Protein AF-A0A958ZYC2-F1 (afdb_monomer_lite)

Structure (mmCIF, N/CA/C/O backbone):
data_AF-A0A958ZYC2-F1
#
_entry.id   AF-A0A958ZYC2-F1
#
loop_
_atom_site.group_PDB
_atom_site.id
_atom_site.type_symbol
_atom_site.label_atom_id
_atom_site.label_alt_id
_atom_site.label_comp_id
_atom_site.label_asym_id
_atom_site.label_entity_id
_atom_site.label_seq_id
_atom_site.pdbx_PDB_ins_code
_atom_site.Cartn_x
_atom_site.Cartn_y
_atom_site.Cartn_z
_atom_site.occupancy
_atom_site.B_iso_or_equiv
_atom_site.auth_seq_id
_atom_site.auth_comp_id
_atom_site.auth_asym_id
_atom_site.auth_atom_id
_atom_site.pdbx_PDB_model_num
ATOM 1 N N . MET A 1 1 ? -21.646 -1.037 -7.983 1.00 52.38 1 MET A N 1
ATOM 2 C CA . MET A 1 1 ? -20.239 -0.589 -7.837 1.00 52.38 1 MET A CA 1
ATOM 3 C C . MET A 1 1 ? -19.393 -1.514 -6.950 1.00 52.38 1 MET A C 1
ATOM 5 O O . MET A 1 1 ? -18.275 -1.823 -7.341 1.00 52.38 1 MET A O 1
ATOM 9 N N . ASN A 1 2 ? -19.933 -2.043 -5.839 1.00 60.50 2 ASN A N 1
ATOM 10 C CA . ASN A 1 2 ? -19.201 -2.865 -4.847 1.00 60.50 2 ASN A CA 1
ATOM 11 C C . ASN A 1 2 ? -18.473 -4.120 -5.375 1.00 60.50 2 ASN A C 1
ATOM 13 O O . ASN A 1 2 ? -17.550 -4.589 -4.721 1.00 60.50 2 ASN A O 1
ATOM 17 N N . LYS A 1 3 ? -18.847 -4.672 -6.539 1.00 72.69 3 LYS A N 1
ATOM 18 C CA . LYS A 1 3 ? -18.190 -5.866 -7.114 1.00 72.69 3 LYS A CA 1
ATOM 19 C C . LYS A 1 3 ? -17.107 -5.556 -8.155 1.00 72.69 3 LYS A C 1
ATOM 21 O O . LYS A 1 3 ? -16.253 -6.399 -8.392 1.00 72.69 3 LYS A O 1
ATOM 26 N N . ILE A 1 4 ? -17.126 -4.367 -8.761 1.00 84.75 4 ILE A N 1
ATOM 27 C CA . ILE A 1 4 ? -16.230 -4.026 -9.882 1.00 84.75 4 ILE A CA 1
ATOM 28 C C . ILE A 1 4 ? -14.847 -3.642 -9.357 1.00 84.75 4 ILE A C 1
ATOM 30 O O . ILE A 1 4 ? -13.840 -4.122 -9.863 1.00 84.75 4 ILE A O 1
ATOM 34 N N . LEU A 1 5 ? -14.803 -2.830 -8.299 1.00 84.50 5 LEU A N 1
ATOM 35 C CA . LEU A 1 5 ? -13.559 -2.366 -7.688 1.00 84.50 5 LEU A CA 1
ATOM 36 C C . LEU A 1 5 ? -12.645 -3.506 -7.193 1.00 84.50 5 LEU A C 1
ATOM 38 O O . LEU A 1 5 ? -11.481 -3.532 -7.591 1.00 84.50 5 LEU A O 1
ATOM 42 N N . PRO A 1 6 ? -13.134 -4.493 -6.411 1.00 85.19 6 PRO A N 1
ATOM 43 C CA . PRO A 1 6 ? -12.290 -5.608 -5.977 1.00 85.19 6 PRO A CA 1
ATOM 44 C C . PRO A 1 6 ? -11.880 -6.532 -7.132 1.00 85.19 6 PRO A C 1
ATOM 46 O O . PRO A 1 6 ? -10.843 -7.187 -7.049 1.00 85.19 6 PRO A O 1
ATOM 49 N N . LEU A 1 7 ? -12.669 -6.602 -8.209 1.00 87.88 7 LEU A N 1
ATOM 50 C CA . LEU A 1 7 ? -12.295 -7.351 -9.407 1.00 87.88 7 LEU A CA 1
ATOM 51 C C . LEU A 1 7 ? -11.151 -6.643 -10.146 1.00 87.88 7 LEU A C 1
ATOM 53 O O . LEU A 1 7 ? -10.147 -7.278 -10.459 1.00 87.88 7 LEU A O 1
ATOM 57 N N . ALA A 1 8 ? -11.274 -5.329 -10.355 1.00 91.62 8 ALA A N 1
ATOM 58 C CA . ALA A 1 8 ? -10.238 -4.500 -10.963 1.00 91.62 8 ALA A CA 1
ATOM 59 C C . ALA A 1 8 ? -8.922 -4.572 -10.175 1.00 91.62 8 ALA A C 1
ATOM 61 O O . ALA A 1 8 ? -7.873 -4.779 -10.775 1.00 91.62 8 ALA A O 1
ATOM 62 N N . GLU A 1 9 ? -8.985 -4.498 -8.839 1.00 90.44 9 GLU A N 1
ATOM 63 C CA . GLU A 1 9 ? -7.825 -4.676 -7.957 1.00 90.44 9 GLU A CA 1
ATOM 64 C C . GLU A 1 9 ? -7.088 -5.987 -8.259 1.00 90.44 9 GLU A C 1
ATOM 66 O O . GLU A 1 9 ? -5.893 -5.981 -8.536 1.00 90.44 9 GLU A O 1
ATOM 71 N N . ARG A 1 10 ? -7.809 -7.116 -8.279 1.00 90.44 10 ARG A N 1
ATOM 72 C CA . ARG A 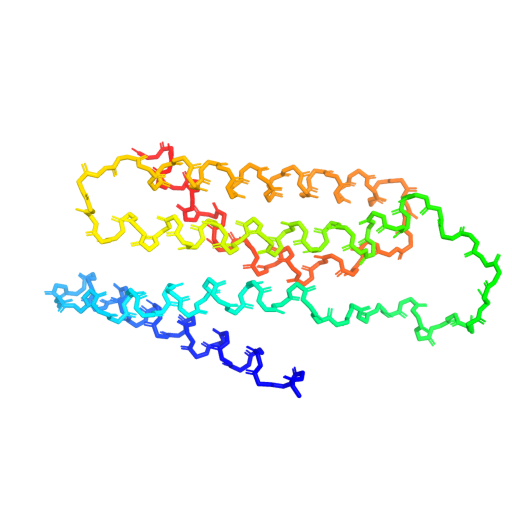1 10 ? -7.221 -8.441 -8.532 1.00 90.44 10 ARG A CA 1
ATOM 73 C C . ARG A 1 10 ? -6.589 -8.539 -9.915 1.00 90.44 10 ARG A C 1
ATOM 75 O O . ARG A 1 10 ? -5.475 -9.041 -10.026 1.00 90.44 10 ARG A O 1
ATOM 82 N N . PHE A 1 11 ? -7.275 -8.055 -10.951 1.00 94.00 11 PHE A N 1
ATOM 83 C CA . PHE A 1 11 ? -6.733 -8.048 -12.310 1.00 94.00 11 PHE A CA 1
ATOM 84 C C . PHE A 1 11 ? -5.452 -7.216 -12.405 1.00 94.00 11 PHE A C 1
ATOM 86 O O . PHE A 1 11 ? -4.483 -7.669 -13.007 1.00 94.00 11 PHE A O 1
ATOM 93 N N . LEU A 1 12 ? -5.419 -6.042 -11.772 1.00 94.06 12 LEU A N 1
ATOM 94 C CA . LEU A 1 12 ? -4.242 -5.176 -11.770 1.00 94.06 12 LEU A CA 1
ATOM 95 C C . LEU A 1 12 ? -3.088 -5.760 -10.947 1.00 94.06 12 LEU A C 1
ATOM 97 O O . LEU A 1 12 ? -1.943 -5.651 -11.366 1.00 94.06 12 LEU A O 1
ATOM 101 N N . VAL A 1 13 ? -3.361 -6.425 -9.819 1.00 92.06 13 VAL A N 1
ATOM 102 C CA . VAL A 1 13 ? -2.329 -7.152 -9.060 1.00 92.06 13 VAL A CA 1
ATOM 103 C C . VAL A 1 13 ? -1.746 -8.293 -9.895 1.00 92.06 13 VAL A C 1
ATOM 105 O O . VAL A 1 13 ? -0.529 -8.443 -9.954 1.00 92.06 13 VAL A O 1
ATOM 108 N N . ILE A 1 14 ? -2.584 -9.076 -10.581 1.00 93.44 14 ILE A N 1
ATOM 109 C CA . ILE A 1 14 ? -2.116 -10.152 -11.468 1.00 93.44 14 ILE A CA 1
ATOM 110 C C . ILE A 1 14 ? -1.273 -9.573 -12.610 1.00 93.44 14 ILE A C 1
ATOM 112 O O . ILE A 1 14 ? -0.183 -10.074 -12.877 1.00 93.44 14 ILE A O 1
ATOM 116 N N . ALA A 1 15 ? -1.733 -8.493 -13.245 1.00 93.19 15 ALA A N 1
ATOM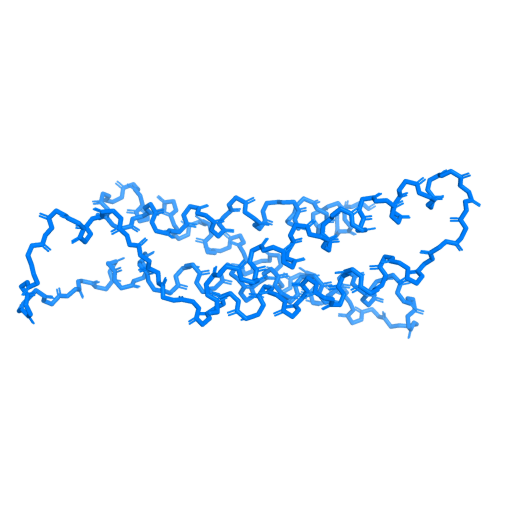 117 C CA . ALA A 1 15 ? -0.984 -7.809 -14.294 1.00 93.19 15 ALA A CA 1
ATOM 118 C C . ALA A 1 15 ? 0.361 -7.263 -13.783 1.00 93.19 15 ALA A C 1
ATOM 120 O O . ALA A 1 15 ? 1.372 -7.396 -14.474 1.00 93.19 15 ALA A O 1
ATOM 121 N N . LEU A 1 16 ? 0.405 -6.740 -12.552 1.00 92.25 16 LEU A N 1
ATOM 122 C CA . LEU A 1 16 ? 1.636 -6.290 -11.904 1.00 92.25 16 LEU A CA 1
ATOM 123 C C . LEU A 1 16 ? 2.617 -7.450 -11.689 1.00 92.25 16 LEU A C 1
ATOM 125 O O . LEU A 1 16 ? 3.795 -7.315 -12.013 1.00 92.25 16 LEU A O 1
ATOM 129 N N . ILE A 1 17 ? 2.133 -8.590 -11.184 1.00 92.00 17 ILE A N 1
ATOM 130 C CA . ILE A 1 17 ? 2.943 -9.798 -10.967 1.00 92.00 17 ILE A CA 1
ATOM 131 C C . ILE A 1 17 ? 3.505 -10.305 -12.298 1.00 92.00 17 ILE A C 1
ATOM 133 O O . ILE A 1 17 ? 4.705 -10.553 -12.398 1.00 92.00 17 ILE A O 1
ATOM 137 N N . ILE A 1 18 ? 2.666 -10.412 -13.333 1.00 92.69 18 ILE A N 1
ATOM 138 C CA . ILE A 1 18 ? 3.093 -10.837 -14.673 1.00 92.69 18 ILE A CA 1
ATOM 139 C C . ILE A 1 18 ? 4.144 -9.871 -15.229 1.00 92.69 18 ILE A C 1
ATOM 141 O O . ILE A 1 18 ? 5.191 -10.311 -15.699 1.00 92.69 18 ILE A O 1
ATOM 145 N N . GLY A 1 19 ? 3.911 -8.559 -15.128 1.00 90.19 19 GLY A N 1
ATOM 146 C CA . GLY A 1 19 ? 4.871 -7.544 -15.564 1.00 90.19 19 GLY A CA 1
ATOM 147 C C . GLY A 1 19 ? 6.214 -7.657 -14.845 1.00 90.19 19 GLY A C 1
ATOM 148 O O . GLY A 1 19 ? 7.264 -7.547 -15.476 1.00 90.19 19 GLY A O 1
ATOM 149 N N . PHE A 1 20 ? 6.199 -7.942 -13.544 1.00 88.19 20 PHE A N 1
ATOM 150 C CA . PHE A 1 20 ? 7.418 -8.127 -12.762 1.00 88.19 20 PHE A CA 1
ATOM 151 C C . PHE A 1 20 ? 8.171 -9.418 -13.128 1.00 88.19 20 PHE A C 1
ATOM 153 O O . PHE A 1 20 ? 9.392 -9.390 -13.269 1.00 88.19 20 PHE A O 1
ATOM 160 N N . LEU A 1 21 ? 7.462 -10.531 -13.354 1.00 90.69 21 LEU A N 1
ATOM 161 C CA . LEU A 1 21 ? 8.063 -11.790 -13.818 1.00 90.69 21 LEU A CA 1
ATOM 162 C C . LEU A 1 21 ? 8.708 -11.647 -15.202 1.00 90.69 21 LEU A C 1
ATOM 164 O O . LEU A 1 21 ? 9.799 -12.171 -15.430 1.00 90.69 21 LEU A O 1
ATOM 168 N N . LEU A 1 22 ? 8.068 -10.906 -16.112 1.00 91.06 22 LEU A N 1
ATOM 169 C CA . LEU A 1 22 ? 8.641 -10.589 -17.421 1.00 91.06 22 LEU A CA 1
ATOM 170 C C . LEU A 1 22 ? 9.928 -9.773 -17.276 1.00 91.06 22 LEU A C 1
ATOM 172 O O . LEU A 1 22 ? 10.935 -10.140 -17.878 1.00 91.06 22 LEU A O 1
ATOM 176 N N . LYS A 1 23 ? 9.923 -8.753 -16.406 1.00 87.62 23 LYS A N 1
ATOM 177 C CA . LYS A 1 23 ? 11.107 -7.936 -16.111 1.00 87.62 23 LYS A CA 1
ATOM 178 C C . LYS A 1 23 ? 12.275 -8.775 -15.582 1.00 87.62 23 LYS A C 1
ATOM 180 O O . LYS A 1 23 ? 13.400 -8.595 -16.033 1.00 87.62 23 LYS A O 1
ATOM 185 N N . ILE A 1 24 ? 12.022 -9.706 -14.656 1.00 88.44 24 ILE A N 1
ATOM 186 C CA . ILE A 1 24 ? 13.063 -10.610 -14.127 1.00 88.44 24 ILE A CA 1
ATOM 187 C C . ILE A 1 24 ? 13.593 -11.550 -15.215 1.00 88.44 24 ILE A C 1
ATOM 189 O O . ILE A 1 24 ? 14.782 -11.850 -15.245 1.00 88.44 24 ILE A O 1
ATOM 193 N N . SER A 1 25 ? 12.727 -11.989 -16.128 1.00 90.75 25 SER A N 1
ATOM 194 C CA . SER A 1 25 ? 13.098 -12.880 -17.235 1.00 90.75 25 SER A CA 1
ATOM 195 C C . SER A 1 25 ? 13.883 -12.173 -18.352 1.00 90.75 25 SER A C 1
ATOM 197 O O . SER A 1 25 ? 14.205 -12.803 -19.354 1.00 90.75 25 SER A O 1
ATOM 199 N N . GLY A 1 26 ? 14.173 -10.874 -18.204 1.00 86.56 26 GLY A N 1
ATOM 200 C CA . GLY A 1 26 ? 14.875 -10.062 -19.199 1.00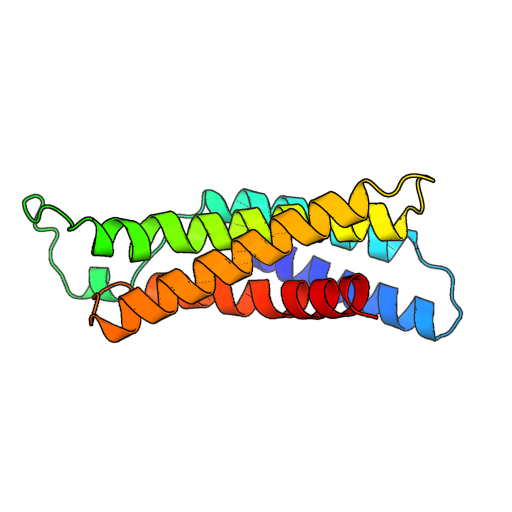 86.56 26 GLY A CA 1
ATOM 201 C C . GLY A 1 26 ? 13.989 -9.542 -20.335 1.00 86.56 26 GLY A C 1
ATOM 202 O O . GLY A 1 26 ? 14.510 -8.984 -21.295 1.00 86.56 26 GLY A O 1
ATOM 203 N N . ASN A 1 27 ? 12.663 -9.700 -20.238 1.00 85.81 27 ASN A N 1
ATOM 204 C CA . ASN A 1 27 ? 11.722 -9.095 -21.176 1.00 85.81 27 ASN A CA 1
ATOM 205 C C . ASN A 1 27 ? 11.324 -7.696 -20.691 1.00 85.81 27 ASN A C 1
ATOM 207 O O . ASN A 1 27 ? 10.698 -7.536 -19.638 1.00 85.81 27 ASN A O 1
ATOM 211 N N . ASP A 1 28 ? 11.616 -6.682 -21.502 1.00 76.94 28 ASP A N 1
ATOM 212 C CA . ASP A 1 28 ? 11.243 -5.301 -21.214 1.00 76.94 28 ASP A CA 1
ATOM 213 C C . ASP A 1 28 ? 9.753 -5.062 -21.491 1.00 76.94 28 ASP A C 1
ATOM 215 O O . ASP A 1 28 ? 9.336 -4.675 -22.581 1.00 76.94 28 ASP A O 1
ATOM 219 N N . ALA A 1 29 ? 8.928 -5.255 -20.459 1.00 81.75 29 ALA A N 1
ATOM 220 C CA . ALA A 1 29 ? 7.519 -4.857 -20.447 1.00 81.75 29 ALA A CA 1
ATOM 221 C C . ALA A 1 29 ? 7.215 -3.784 -19.374 1.00 81.75 29 ALA A C 1
ATOM 223 O O . ALA A 1 29 ? 6.291 -3.961 -18.570 1.00 81.75 29 ALA A O 1
ATOM 224 N N . PRO A 1 30 ? 7.946 -2.646 -19.333 1.00 84.62 30 PRO A N 1
ATOM 225 C CA . PRO A 1 30 ? 7.747 -1.611 -18.311 1.00 84.62 30 PRO A CA 1
ATOM 226 C C . PRO A 1 30 ? 6.335 -1.012 -18.355 1.00 84.62 30 PRO A C 1
ATOM 228 O O . PRO A 1 30 ? 5.769 -0.655 -17.323 1.00 84.62 30 PRO A O 1
ATOM 231 N N . PHE A 1 31 ? 5.720 -0.976 -19.539 1.00 89.38 31 PHE A N 1
ATOM 232 C CA . PHE A 1 31 ? 4.350 -0.506 -19.739 1.00 89.38 31 PHE A CA 1
ATOM 233 C C . PHE A 1 31 ? 3.320 -1.270 -18.895 1.00 89.38 31 PHE A C 1
ATOM 235 O O . PHE A 1 31 ? 2.433 -0.651 -18.307 1.00 89.38 31 PHE A O 1
ATOM 242 N N . LEU A 1 32 ? 3.457 -2.598 -18.784 1.00 92.06 32 LEU A N 1
ATOM 243 C CA . LEU A 1 32 ? 2.511 -3.426 -18.035 1.00 92.06 32 LEU A CA 1
ATOM 244 C C . LEU A 1 32 ? 2.580 -3.123 -16.534 1.00 92.06 32 LEU A C 1
ATOM 246 O O . LEU A 1 32 ? 1.547 -3.006 -15.874 1.00 92.06 32 LEU A O 1
ATOM 250 N N . ILE A 1 33 ? 3.792 -2.924 -16.010 1.00 92.44 33 ILE A N 1
ATOM 251 C CA . ILE A 1 33 ? 4.009 -2.529 -14.615 1.00 92.44 33 ILE A CA 1
ATOM 252 C C . ILE A 1 33 ? 3.422 -1.136 -14.366 1.00 92.44 33 ILE A C 1
ATOM 254 O O . ILE A 1 33 ? 2.685 -0.944 -13.401 1.00 92.44 33 ILE A O 1
ATOM 258 N N . ASN A 1 34 ? 3.687 -0.181 -15.259 1.00 93.44 34 ASN A N 1
ATOM 259 C CA . ASN A 1 34 ? 3.249 1.204 -15.100 1.00 93.44 34 ASN A CA 1
ATOM 260 C C . ASN A 1 34 ? 1.722 1.341 -15.125 1.00 93.44 34 ASN A C 1
ATOM 262 O O . ASN A 1 34 ? 1.154 1.994 -14.252 1.00 93.44 34 ASN A O 1
ATOM 266 N N . ILE A 1 35 ? 1.038 0.677 -16.063 1.00 94.44 35 ILE A N 1
ATOM 267 C CA . ILE A 1 35 ? -0.432 0.658 -16.088 1.00 94.44 35 ILE A CA 1
ATOM 268 C C . ILE A 1 35 ? -0.995 0.003 -14.834 1.00 94.44 35 ILE A C 1
ATOM 270 O O . ILE A 1 35 ? -1.957 0.511 -14.258 1.00 94.44 35 ILE A O 1
ATOM 274 N N . SER A 1 36 ? -0.394 -1.102 -14.394 1.00 94.25 36 SER A N 1
ATOM 275 C CA . SER A 1 36 ? -0.867 -1.817 -13.211 1.00 94.25 36 SER A CA 1
ATOM 276 C C . SER A 1 36 ? -0.738 -0.957 -11.954 1.00 94.25 36 SER A C 1
ATOM 278 O O . SER A 1 36 ? -1.693 -0.848 -11.189 1.00 94.25 36 SER A O 1
ATOM 280 N N . LEU A 1 37 ? 0.398 -0.278 -11.768 1.00 94.44 37 LEU A N 1
ATOM 281 C CA . LEU A 1 37 ? 0.617 0.643 -10.650 1.00 94.44 37 LEU A CA 1
ATOM 282 C C . LEU A 1 37 ? -0.313 1.862 -10.718 1.00 94.44 37 LEU A C 1
ATOM 284 O O . LEU A 1 37 ? -0.927 2.213 -9.714 1.00 94.44 37 LEU A O 1
ATOM 288 N N . ALA A 1 38 ? -0.476 2.478 -11.892 1.00 95.50 38 ALA A N 1
ATOM 289 C CA . ALA A 1 38 ? -1.400 3.598 -12.069 1.00 95.50 38 ALA A CA 1
ATOM 290 C C . ALA A 1 38 ? -2.846 3.194 -11.733 1.00 95.50 38 ALA A C 1
ATOM 292 O O . ALA A 1 38 ? -3.527 3.874 -10.962 1.00 95.50 38 ALA A O 1
ATOM 293 N N . GLY A 1 39 ? -3.290 2.047 -12.251 1.00 94.62 39 GLY A N 1
ATOM 294 C CA . GLY A 1 39 ? -4.607 1.492 -11.963 1.00 94.62 39 GLY A CA 1
ATOM 295 C C . GLY A 1 39 ? -4.791 1.165 -10.482 1.00 94.62 39 GLY A C 1
ATOM 296 O O . GLY A 1 39 ? -5.830 1.495 -9.916 1.00 94.62 39 GLY A O 1
ATOM 297 N N . LEU A 1 40 ? -3.789 0.565 -9.829 1.00 93.69 40 LEU A N 1
ATOM 298 C CA . LEU A 1 40 ? -3.851 0.249 -8.398 1.00 93.69 40 LEU A CA 1
ATOM 299 C C . LEU A 1 40 ? -3.927 1.509 -7.539 1.00 93.69 40 LEU A C 1
ATOM 301 O O . LEU A 1 40 ? -4.715 1.539 -6.599 1.00 93.69 40 LEU A O 1
ATOM 305 N N . GLY A 1 41 ? -3.193 2.568 -7.893 1.00 93.56 41 GLY A N 1
ATOM 306 C CA . GLY A 1 41 ? -3.302 3.864 -7.222 1.00 93.56 41 GLY A CA 1
ATOM 307 C C . GLY A 1 41 ? -4.730 4.416 -7.278 1.00 93.56 41 GLY A C 1
ATOM 308 O O . GLY A 1 41 ? -5.281 4.818 -6.252 1.00 93.56 41 GLY A O 1
ATOM 309 N N . ILE A 1 42 ? -5.368 4.352 -8.452 1.00 94.75 42 ILE A N 1
ATOM 310 C CA . ILE A 1 42 ? -6.769 4.762 -8.636 1.00 94.75 42 ILE A CA 1
ATOM 311 C C . ILE A 1 42 ? -7.714 3.864 -7.831 1.00 94.75 42 ILE A C 1
ATOM 313 O O . ILE A 1 42 ? -8.596 4.365 -7.138 1.00 94.75 42 ILE A O 1
ATOM 317 N N . VAL A 1 43 ? -7.540 2.543 -7.883 1.00 93.38 43 VAL A N 1
ATOM 318 C CA . VAL A 1 43 ? -8.389 1.588 -7.156 1.00 93.38 43 VAL A CA 1
ATOM 319 C C . VAL A 1 43 ? -8.287 1.789 -5.643 1.00 93.38 43 VAL A C 1
ATOM 321 O O . VAL A 1 43 ? -9.313 1.843 -4.966 1.00 93.38 43 VAL A O 1
ATOM 324 N N . PHE A 1 44 ? -7.079 1.957 -5.103 1.00 92.69 44 PHE A N 1
ATOM 325 C CA . PHE A 1 44 ? -6.862 2.252 -3.685 1.00 92.69 44 PHE A CA 1
ATOM 326 C C . PHE A 1 44 ? -7.484 3.584 -3.276 1.00 92.69 44 PHE A C 1
ATOM 328 O O . PHE A 1 44 ? -8.120 3.654 -2.226 1.00 92.69 44 PHE A O 1
ATOM 335 N N . PHE A 1 45 ? -7.395 4.607 -4.125 1.00 93.19 45 PHE A N 1
ATOM 336 C CA . PHE A 1 45 ? -8.076 5.874 -3.886 1.00 93.19 45 PHE A CA 1
ATOM 337 C C . PHE A 1 45 ? -9.606 5.719 -3.892 1.00 93.19 45 PHE A C 1
ATOM 339 O O . PHE A 1 45 ? -10.296 6.199 -2.996 1.00 93.19 45 PHE A O 1
ATOM 346 N N . LEU A 1 46 ? -10.167 4.984 -4.852 1.00 92.25 46 LEU A N 1
ATOM 347 C CA . LEU A 1 46 ? -11.612 4.756 -4.926 1.00 92.25 46 LEU A CA 1
ATOM 348 C C . LEU A 1 46 ? -12.137 3.899 -3.762 1.00 92.25 46 LEU A C 1
ATOM 350 O O . LEU A 1 46 ? -13.268 4.106 -3.319 1.00 92.25 46 LEU A O 1
ATOM 354 N N . ASN A 1 47 ? -11.321 2.990 -3.215 1.00 88.62 47 ASN A N 1
ATOM 355 C CA . ASN A 1 47 ? -11.677 2.189 -2.040 1.00 88.62 47 ASN A CA 1
ATOM 356 C C . ASN A 1 47 ? -11.963 3.060 -0.795 1.00 88.62 47 ASN A C 1
ATOM 358 O O . ASN A 1 47 ? -12.702 2.622 0.085 1.00 88.62 47 ASN A O 1
ATOM 362 N N . ILE A 1 48 ? -11.471 4.306 -0.736 1.00 87.69 48 ILE A N 1
ATOM 363 C CA . ILE A 1 48 ? -11.761 5.262 0.352 1.00 87.69 48 ILE A CA 1
ATOM 364 C C . ILE A 1 48 ? -13.264 5.577 0.440 1.00 87.69 48 ILE A C 1
ATOM 366 O O . ILE A 1 48 ? -13.783 5.851 1.529 1.00 87.69 48 ILE A O 1
ATOM 370 N N . TYR A 1 49 ? -13.967 5.552 -0.694 1.00 86.44 49 TYR A N 1
ATOM 371 C CA . TYR A 1 49 ? -15.385 5.905 -0.794 1.00 86.44 49 TYR A CA 1
ATOM 372 C C . TYR A 1 49 ? -16.326 4.716 -0.588 1.00 86.44 49 TYR A C 1
ATOM 374 O O . TYR A 1 49 ? -17.540 4.910 -0.540 1.00 86.44 49 TYR A O 1
ATOM 382 N N . LEU A 1 50 ? -15.803 3.492 -0.458 1.00 81.06 50 LEU A N 1
ATOM 383 C CA . LEU A 1 50 ? -16.648 2.334 -0.195 1.00 81.06 50 LEU A CA 1
ATOM 384 C C . LEU A 1 50 ? -17.203 2.379 1.239 1.00 81.06 50 LEU A C 1
ATOM 386 O O . LEU A 1 50 ? -16.450 2.639 2.183 1.00 81.06 50 LEU A O 1
ATOM 390 N N . PRO A 1 51 ? -18.505 2.099 1.422 1.00 73.94 51 PRO A N 1
ATOM 391 C CA . PRO A 1 51 ? -19.100 1.978 2.746 1.00 73.94 51 PRO A CA 1
ATOM 392 C C . PRO A 1 51 ? -18.458 0.818 3.512 1.00 73.94 51 PRO A C 1
ATOM 394 O O . PRO A 1 51 ? -18.399 -0.319 3.033 1.00 73.94 51 PRO A O 1
ATOM 397 N N . ILE A 1 52 ? -17.980 1.114 4.716 1.00 71.25 52 ILE A N 1
ATOM 398 C CA . ILE A 1 52 ? -17.306 0.152 5.584 1.00 71.25 52 ILE A CA 1
ATOM 399 C C . ILE A 1 52 ? -18.389 -0.631 6.317 1.00 71.25 52 ILE A C 1
ATOM 401 O O . ILE A 1 52 ? -19.006 -0.108 7.236 1.00 71.25 52 ILE A O 1
ATOM 405 N N . HIS A 1 53 ? -18.627 -1.866 5.883 1.00 64.75 53 HIS A N 1
ATOM 406 C CA . HIS A 1 53 ? -19.559 -2.769 6.552 1.00 64.75 53 HIS A CA 1
ATOM 407 C C . HIS A 1 53 ? -18.797 -3.475 7.672 1.00 64.75 53 HIS A C 1
ATOM 409 O O . HIS A 1 53 ? -17.811 -4.169 7.405 1.00 64.75 53 HIS A O 1
ATOM 415 N N . SER A 1 54 ? -19.215 -3.281 8.920 1.00 60.31 54 SER A N 1
ATOM 416 C CA . SER A 1 54 ? -18.649 -4.023 10.047 1.00 60.31 54 SER A CA 1
ATOM 417 C C . SER A 1 54 ? -19.602 -5.139 10.453 1.00 60.31 54 SER A C 1
ATOM 419 O O . SER A 1 54 ? -20.796 -4.904 10.583 1.00 60.31 54 SER A O 1
ATOM 421 N N . LYS A 1 55 ? -19.080 -6.338 10.742 1.00 56.12 55 LYS A N 1
ATOM 422 C CA . LYS A 1 55 ? -19.875 -7.427 11.345 1.00 56.12 55 LYS A CA 1
ATOM 423 C C . LYS A 1 55 ? -20.521 -7.025 12.676 1.00 56.12 55 LYS A C 1
ATOM 425 O O . LYS A 1 55 ? -21.502 -7.628 13.091 1.00 56.12 55 LYS A O 1
ATOM 430 N N . ALA A 1 56 ? -19.985 -6.000 13.341 1.00 55.22 56 ALA A N 1
ATOM 431 C CA . ALA A 1 56 ? -20.584 -5.434 14.542 1.00 55.22 56 ALA A CA 1
ATOM 432 C C . ALA A 1 56 ? -21.950 -4.766 14.270 1.00 55.22 56 ALA A C 1
ATOM 434 O O . ALA A 1 56 ? -22.781 -4.737 15.168 1.00 55.22 56 ALA A O 1
ATOM 435 N N . GLU A 1 57 ? -22.218 -4.301 13.043 1.00 56.41 57 GLU A N 1
ATOM 436 C CA . GLU A 1 57 ? -23.518 -3.729 12.651 1.00 56.41 57 GLU A CA 1
ATOM 437 C C . GLU A 1 57 ? -24.591 -4.800 12.395 1.00 56.41 57 GLU A C 1
ATOM 439 O O . GLU A 1 57 ? -25.772 -4.505 12.511 1.00 56.41 57 GLU A O 1
ATOM 444 N N . GLU A 1 58 ? -24.215 -6.047 12.083 1.00 53.16 58 GLU A N 1
ATOM 445 C CA . GLU A 1 58 ? -25.187 -7.144 11.906 1.00 53.16 58 GLU A CA 1
ATOM 446 C C . GLU A 1 58 ? -25.818 -7.594 13.234 1.00 53.16 58 GLU A C 1
ATOM 448 O O . GLU A 1 58 ? -26.892 -8.190 13.228 1.00 53.16 58 GLU A O 1
ATOM 453 N N . ASN A 1 59 ? -25.177 -7.289 14.369 1.00 53.19 59 ASN A N 1
ATOM 454 C CA . ASN A 1 59 ? -25.630 -7.696 15.702 1.00 53.19 59 ASN A CA 1
ATOM 455 C C . ASN A 1 59 ? -26.167 -6.541 16.565 1.00 53.19 59 ASN A C 1
ATOM 457 O O . ASN A 1 59 ? -26.702 -6.798 17.642 1.00 53.19 59 ASN A O 1
ATOM 461 N N . GLU A 1 60 ? -26.040 -5.284 16.130 1.00 53.59 60 GLU A N 1
ATOM 462 C CA . GLU A 1 60 ? -26.555 -4.122 16.859 1.00 53.59 60 GLU A CA 1
ATOM 463 C C . GLU A 1 60 ? -27.713 -3.497 16.057 1.00 53.59 60 GLU A C 1
ATOM 465 O O . GLU A 1 60 ? -27.525 -3.007 14.945 1.00 53.59 60 GLU A O 1
ATOM 470 N N . GLN A 1 61 ? -28.934 -3.525 16.617 1.00 51.28 61 GLN A N 1
ATOM 471 C CA . GLN A 1 61 ? -30.043 -2.694 16.129 1.00 51.28 61 GLN A CA 1
ATOM 472 C C . GLN A 1 61 ? -29.570 -1.232 16.048 1.00 51.28 61 GLN A C 1
ATOM 474 O O . GLN A 1 61 ? -28.759 -0.827 16.886 1.00 51.28 61 GLN A O 1
ATOM 479 N N . PRO A 1 62 ? -30.044 -0.440 15.067 1.00 49.88 62 PRO A N 1
ATOM 480 C CA . PRO A 1 62 ? -29.609 0.937 14.880 1.00 49.88 62 PRO A CA 1
ATOM 481 C C . PRO A 1 62 ? -30.119 1.805 16.039 1.00 49.88 62 PRO A C 1
ATOM 483 O O . PRO A 1 62 ? -31.140 2.475 15.936 1.00 49.88 62 PRO A O 1
ATOM 486 N N . ASP A 1 63 ? -29.412 1.780 17.166 1.00 49.41 63 ASP A N 1
ATOM 487 C CA . ASP A 1 63 ? -29.570 2.752 18.238 1.00 49.41 63 ASP A CA 1
ATOM 488 C C . ASP A 1 63 ? -28.955 4.065 17.742 1.00 49.41 63 ASP A C 1
ATOM 490 O O . ASP A 1 63 ? -27.763 4.326 17.915 1.00 49.41 63 ASP A O 1
ATOM 494 N N . GLU A 1 64 ? -29.788 4.911 17.133 1.00 52.97 64 GLU A N 1
ATOM 495 C CA . GLU A 1 64 ? -29.446 6.262 16.657 1.00 52.97 64 GLU A CA 1
ATOM 496 C C . GLU A 1 64 ? -28.876 7.186 17.761 1.00 52.97 64 GLU A C 1
ATOM 498 O O . GLU A 1 64 ? -28.386 8.273 17.465 1.00 52.97 64 GLU A O 1
ATOM 503 N N . ASN A 1 65 ? -28.874 6.750 19.029 1.00 47.84 65 ASN A N 1
ATOM 504 C CA . ASN A 1 65 ? -28.486 7.540 20.201 1.00 47.84 65 ASN A CA 1
ATOM 505 C C . ASN A 1 65 ? -27.156 7.153 20.870 1.00 47.84 65 ASN A C 1
ATOM 507 O O . ASN A 1 65 ? -26.774 7.789 21.857 1.00 47.84 65 ASN A O 1
ATOM 511 N N . LYS A 1 66 ? -26.406 6.157 20.376 1.00 55.22 66 LYS A N 1
ATOM 512 C CA . LYS A 1 66 ? -25.035 5.949 20.873 1.00 55.22 66 LYS A CA 1
ATOM 513 C C . LYS A 1 66 ? -24.103 6.933 20.179 1.00 55.22 66 LYS A C 1
ATOM 515 O O . LYS A 1 66 ? -23.715 6.741 19.031 1.00 55.22 66 LYS A O 1
ATOM 520 N N . LEU A 1 67 ? -23.747 7.999 20.899 1.00 52.62 67 LEU A N 1
ATOM 521 C CA . LEU A 1 67 ? -22.580 8.829 20.602 1.00 52.62 67 LEU A CA 1
ATOM 522 C C . LEU A 1 67 ? -21.382 7.896 20.401 1.00 52.62 67 LEU A C 1
ATOM 524 O O . LEU A 1 67 ? -20.788 7.441 21.377 1.00 52.62 67 LEU A O 1
ATOM 528 N N . ASN A 1 68 ? -21.068 7.582 19.141 1.00 63.91 68 ASN A N 1
ATOM 529 C CA . ASN A 1 68 ? -19.894 6.793 18.801 1.00 63.91 68 ASN A CA 1
ATOM 530 C C . ASN A 1 68 ? -18.693 7.509 19.418 1.00 63.91 68 ASN A C 1
ATOM 532 O O . ASN A 1 68 ? -18.397 8.654 19.060 1.00 63.91 68 ASN A O 1
ATOM 536 N N . GLY A 1 69 ? -18.035 6.867 20.382 1.00 79.06 69 GLY A N 1
ATOM 537 C CA . GLY A 1 69 ? -16.877 7.460 21.042 1.00 79.06 69 GLY A CA 1
ATOM 538 C C . GLY A 1 69 ? -15.804 7.798 20.005 1.00 79.06 69 GLY A C 1
ATOM 539 O O . GLY A 1 69 ? -15.726 7.154 18.956 1.00 79.06 69 GLY A O 1
ATOM 540 N N . LEU A 1 70 ? -14.937 8.778 20.285 1.00 84.31 70 LEU A N 1
ATOM 541 C CA . LEU A 1 70 ? -13.847 9.157 19.370 1.00 84.31 70 LEU A CA 1
ATOM 542 C C . LEU A 1 70 ? -13.057 7.923 18.881 1.00 84.31 70 LEU A C 1
ATOM 544 O O . LEU A 1 70 ? -12.760 7.805 17.696 1.00 84.31 70 LEU A O 1
ATOM 548 N N . ASN A 1 71 ? -12.812 6.955 19.767 1.00 85.81 71 ASN A N 1
ATOM 549 C CA . ASN A 1 71 ? -12.134 5.692 19.457 1.00 85.81 71 ASN A CA 1
ATOM 550 C C . ASN A 1 71 ? -12.894 4.822 18.435 1.00 85.81 71 ASN A C 1
ATOM 552 O O . ASN A 1 71 ? -12.288 4.194 17.561 1.00 85.81 71 ASN A O 1
ATOM 556 N N . GLU A 1 72 ? -14.224 4.792 18.511 1.00 83.38 72 GLU A N 1
ATOM 557 C CA . GLU A 1 72 ? -15.081 4.050 17.580 1.00 83.38 72 GLU A CA 1
ATOM 558 C C . GLU A 1 72 ? -15.110 4.731 16.211 1.00 83.38 72 GLU A C 1
ATOM 560 O O . GLU A 1 72 ? -14.951 4.064 15.191 1.00 83.38 72 GLU A O 1
ATOM 565 N N . LEU A 1 73 ? -15.193 6.065 16.179 1.00 85.62 73 LEU A N 1
ATOM 566 C CA . LEU A 1 73 ? -15.075 6.840 14.942 1.00 85.62 73 LEU A CA 1
ATOM 567 C C . LEU A 1 73 ? -13.704 6.649 14.281 1.00 85.62 73 LEU A C 1
ATOM 569 O O . LEU A 1 73 ? -13.623 6.450 13.063 1.00 85.62 73 LEU A O 1
ATOM 573 N N . LEU A 1 74 ? -12.630 6.661 15.078 1.00 86.56 74 LEU A N 1
ATOM 574 C CA . LEU A 1 74 ? -11.279 6.425 14.581 1.00 86.56 74 LEU A CA 1
ATOM 575 C C . LEU A 1 74 ? -11.141 5.032 13.967 1.00 86.56 74 LEU A C 1
ATOM 577 O O . LEU A 1 74 ? -10.721 4.919 12.817 1.00 86.56 74 LEU A O 1
ATOM 581 N N . SER A 1 75 ? -11.507 3.985 14.707 1.00 85.94 75 SER A N 1
ATOM 582 C CA . SER A 1 75 ? -11.345 2.595 14.254 1.00 85.94 75 SER A CA 1
ATOM 583 C C . SER A 1 75 ? -12.247 2.231 13.073 1.00 85.94 75 SER A C 1
ATOM 585 O O . SER A 1 75 ? -11.815 1.491 12.188 1.00 85.94 75 SER A O 1
ATOM 587 N N . LYS A 1 76 ? -13.481 2.751 13.037 1.00 84.75 76 LYS A N 1
ATOM 588 C CA . LYS A 1 76 ? -14.469 2.407 12.010 1.00 84.75 76 LYS A CA 1
ATOM 589 C C . LYS A 1 76 ? -14.285 3.193 10.719 1.00 84.75 76 LYS A C 1
ATOM 591 O O . LYS A 1 76 ? -14.409 2.608 9.650 1.00 84.75 76 LYS A O 1
ATOM 596 N N . TYR A 1 77 ? -13.999 4.494 10.797 1.00 86.88 77 TYR A N 1
ATOM 597 C CA . TYR A 1 77 ? -14.018 5.366 9.617 1.00 86.88 77 TYR A CA 1
ATOM 598 C C . TYR A 1 77 ? -12.654 5.938 9.256 1.00 86.88 77 TYR A C 1
ATOM 600 O O . TYR A 1 77 ? -12.296 5.941 8.079 1.00 86.88 77 TYR A O 1
ATOM 608 N N . ILE A 1 78 ? -11.897 6.439 10.234 1.00 90.38 78 ILE A N 1
ATOM 609 C CA . ILE A 1 78 ? -10.686 7.221 9.951 1.00 90.38 78 ILE A CA 1
ATOM 610 C C . ILE A 1 78 ? -9.527 6.297 9.578 1.00 90.38 78 ILE A C 1
ATOM 612 O O . ILE A 1 78 ? -8.958 6.436 8.498 1.00 90.38 78 ILE A O 1
ATOM 616 N N . VAL A 1 79 ? -9.206 5.320 10.428 1.00 92.69 79 VAL A N 1
ATOM 617 C CA . VAL A 1 79 ? -8.055 4.424 10.241 1.00 92.69 79 VAL A CA 1
ATOM 618 C C . VAL A 1 79 ? -8.100 3.678 8.897 1.00 92.69 79 VAL A C 1
ATOM 620 O O . VAL A 1 79 ? -7.118 3.774 8.158 1.00 92.69 79 VAL A O 1
ATOM 623 N N . PRO A 1 80 ? -9.207 3.018 8.491 1.00 91.50 80 PRO A N 1
ATOM 624 C CA . PRO A 1 80 ? -9.262 2.331 7.200 1.00 91.50 80 PRO A CA 1
ATOM 625 C C . PRO A 1 80 ? -9.024 3.283 6.024 1.00 91.50 80 PRO A C 1
ATOM 627 O O . PRO A 1 80 ? -8.284 2.955 5.099 1.00 91.50 80 PRO A O 1
ATOM 630 N N . LYS A 1 81 ? -9.618 4.485 6.062 1.00 92.19 81 LYS A N 1
ATOM 631 C CA . LYS A 1 81 ? -9.460 5.492 5.003 1.00 92.19 81 LYS A CA 1
ATOM 632 C C . LYS A 1 81 ? -8.022 5.992 4.915 1.00 92.19 81 LYS A C 1
ATOM 634 O O . LYS A 1 81 ? -7.498 6.115 3.813 1.00 92.19 81 LYS A O 1
ATOM 639 N N . VAL A 1 82 ? -7.372 6.236 6.052 1.00 94.69 82 VAL A N 1
ATOM 640 C CA . VAL A 1 82 ? -5.966 6.661 6.099 1.00 94.69 82 VAL A CA 1
ATOM 641 C C . VAL A 1 82 ? -5.047 5.581 5.522 1.00 94.69 82 VAL A C 1
ATOM 643 O O . VAL A 1 82 ? -4.154 5.907 4.743 1.00 94.69 82 VAL A O 1
ATOM 646 N N . ILE A 1 83 ? -5.301 4.299 5.811 1.00 95.00 83 ILE A N 1
ATOM 647 C CA . ILE A 1 83 ? -4.548 3.180 5.218 1.00 95.00 83 ILE A CA 1
ATOM 648 C C . ILE A 1 83 ? -4.717 3.150 3.690 1.00 95.00 83 ILE A C 1
ATOM 650 O O . ILE A 1 83 ? -3.733 2.989 2.964 1.00 95.00 83 ILE A O 1
ATOM 654 N N . TRP A 1 84 ? -5.938 3.349 3.186 1.00 94.81 84 TRP A N 1
ATOM 655 C CA . TRP A 1 84 ? -6.203 3.412 1.745 1.00 94.81 84 TRP A CA 1
ATOM 656 C C . TRP A 1 84 ? -5.514 4.595 1.061 1.00 94.81 84 TRP A C 1
ATOM 658 O O . TRP A 1 84 ? -4.892 4.413 0.015 1.00 94.81 84 TRP A O 1
ATOM 668 N N . ILE A 1 85 ? -5.562 5.783 1.672 1.00 94.38 85 ILE A N 1
ATOM 669 C CA . ILE A 1 85 ? -4.867 6.983 1.183 1.00 94.38 85 ILE A CA 1
ATOM 670 C C . ILE A 1 85 ? -3.361 6.736 1.138 1.00 94.38 85 ILE A C 1
ATOM 672 O O . ILE A 1 85 ? -2.735 6.949 0.101 1.00 94.38 85 ILE A O 1
ATOM 676 N N . GLY A 1 86 ? -2.782 6.248 2.237 1.00 95.62 86 GLY A N 1
ATOM 677 C CA . GLY A 1 86 ? -1.355 5.954 2.310 1.00 95.62 86 GLY A CA 1
ATOM 678 C C . GLY A 1 86 ? -0.926 4.928 1.260 1.00 95.62 86 GLY A C 1
ATOM 679 O O . GLY A 1 86 ? 0.099 5.114 0.608 1.00 95.62 86 GLY A O 1
ATOM 680 N N . SER A 1 87 ? -1.754 3.906 1.020 1.00 95.44 87 SER A N 1
ATOM 681 C CA . SER A 1 87 ? -1.519 2.902 -0.025 1.00 95.44 87 SER A CA 1
ATOM 682 C C . SER A 1 87 ? -1.556 3.517 -1.419 1.00 95.44 87 SER A C 1
ATOM 684 O O . SER A 1 87 ? -0.635 3.289 -2.194 1.00 95.44 87 SER A O 1
ATOM 686 N N . ALA A 1 88 ? -2.555 4.347 -1.731 1.00 96.19 88 ALA A N 1
ATOM 687 C CA . ALA A 1 88 ? -2.642 5.030 -3.020 1.00 96.19 88 ALA A CA 1
ATOM 688 C C . ALA A 1 88 ? -1.425 5.938 -3.270 1.00 96.19 88 ALA A C 1
ATOM 690 O O . ALA A 1 88 ? -0.805 5.863 -4.330 1.00 96.19 88 ALA A O 1
ATOM 691 N N . VAL A 1 89 ? -1.039 6.745 -2.275 1.00 96.38 89 VAL A N 1
ATOM 692 C CA . VAL A 1 89 ? 0.128 7.641 -2.354 1.00 96.38 89 VAL A CA 1
ATOM 693 C C . VAL A 1 89 ? 1.420 6.846 -2.546 1.00 96.38 89 VAL A C 1
ATOM 695 O O . VAL A 1 89 ? 2.222 7.181 -3.419 1.00 96.38 89 VAL A O 1
ATOM 698 N N . ALA A 1 90 ? 1.609 5.764 -1.787 1.00 96.00 90 ALA A N 1
ATOM 699 C CA . ALA A 1 90 ? 2.769 4.892 -1.929 1.00 96.00 90 ALA A CA 1
ATOM 700 C C . ALA A 1 90 ? 2.815 4.229 -3.314 1.00 96.00 90 ALA A C 1
ATOM 702 O O . ALA A 1 90 ? 3.863 4.228 -3.953 1.00 96.00 90 ALA A O 1
ATOM 703 N N . THR A 1 91 ? 1.688 3.727 -3.824 1.00 95.56 91 THR A N 1
ATOM 704 C CA . THR A 1 91 ? 1.605 3.125 -5.162 1.00 95.56 91 THR A CA 1
ATOM 705 C C . THR A 1 91 ? 1.924 4.131 -6.271 1.00 95.56 91 THR A C 1
ATOM 707 O O . THR A 1 91 ? 2.633 3.788 -7.216 1.00 95.56 91 THR A O 1
ATOM 710 N N . VAL A 1 92 ? 1.481 5.385 -6.147 1.00 94.81 92 VAL A N 1
ATOM 711 C CA . VAL A 1 92 ? 1.886 6.461 -7.069 1.00 94.81 92 VAL A CA 1
ATOM 712 C C . VAL A 1 92 ? 3.386 6.748 -6.949 1.00 94.81 92 VAL A C 1
ATOM 714 O O . VAL A 1 92 ? 4.059 6.916 -7.962 1.00 94.81 92 VAL A O 1
ATOM 717 N N . GLY A 1 93 ? 3.945 6.729 -5.737 1.00 93.62 93 GLY A N 1
ATOM 718 C CA . GLY A 1 93 ? 5.394 6.786 -5.529 1.00 93.62 93 GLY A CA 1
ATOM 719 C C . GLY A 1 93 ? 6.138 5.663 -6.265 1.00 93.62 93 GLY A C 1
ATOM 720 O O . GLY A 1 93 ? 7.119 5.930 -6.953 1.00 93.62 93 GLY A O 1
ATOM 721 N N . LEU A 1 94 ? 5.637 4.423 -6.201 1.00 93.56 94 LEU A N 1
ATOM 722 C CA . LEU A 1 94 ? 6.211 3.272 -6.913 1.00 93.56 94 LEU A CA 1
ATOM 723 C C . LEU A 1 94 ? 6.139 3.432 -8.435 1.00 93.56 94 LEU A C 1
ATOM 725 O O . LEU A 1 94 ? 7.083 3.075 -9.139 1.00 93.56 94 LEU A O 1
ATOM 729 N N . LEU A 1 95 ? 5.038 3.986 -8.945 1.00 94.31 95 LEU A N 1
ATOM 730 C CA . LEU A 1 95 ? 4.894 4.304 -10.363 1.00 94.31 95 LEU A CA 1
ATOM 731 C C . LEU A 1 95 ? 5.968 5.303 -10.809 1.00 94.31 95 LEU A C 1
ATOM 733 O O . LEU A 1 95 ? 6.649 5.074 -11.806 1.00 94.31 95 LEU A O 1
ATOM 737 N N . LEU A 1 96 ? 6.147 6.393 -10.061 1.00 92.62 96 LEU A N 1
ATOM 738 C CA . LEU A 1 96 ? 7.124 7.429 -10.400 1.00 92.62 96 LEU A CA 1
ATOM 739 C C . LEU A 1 96 ? 8.570 6.940 -10.260 1.00 92.62 96 LEU A C 1
ATOM 741 O O . LEU A 1 96 ? 9.418 7.343 -11.052 1.00 92.62 96 LEU A O 1
ATOM 745 N N . TYR A 1 97 ? 8.837 6.047 -9.303 1.00 90.88 97 TYR A N 1
ATOM 746 C CA . TYR A 1 97 ? 10.116 5.345 -9.202 1.00 90.88 97 TYR A CA 1
ATOM 747 C C . TYR A 1 97 ? 10.418 4.546 -10.478 1.00 90.88 97 TYR A C 1
ATOM 749 O O . TYR A 1 97 ? 11.520 4.630 -11.016 1.00 90.88 97 TYR A O 1
ATOM 757 N N . ASN A 1 98 ? 9.428 3.814 -11.001 1.00 89.25 98 ASN A N 1
ATOM 758 C CA . ASN A 1 98 ? 9.595 3.003 -12.207 1.00 89.25 98 ASN A CA 1
ATOM 759 C C . ASN A 1 98 ? 9.783 3.855 -13.472 1.00 89.25 98 ASN A C 1
ATOM 761 O O . ASN A 1 98 ? 10.606 3.530 -14.321 1.00 89.25 98 ASN A O 1
ATOM 765 N N . LEU A 1 99 ? 9.072 4.981 -13.574 1.00 89.69 99 LEU A N 1
ATOM 766 C CA . LEU A 1 99 ? 9.172 5.889 -14.720 1.00 89.69 99 LEU A CA 1
ATOM 767 C C . LEU A 1 99 ? 10.507 6.648 -14.811 1.00 89.69 99 LEU A C 1
ATOM 769 O O . LEU A 1 99 ? 10.740 7.295 -15.828 1.00 89.69 99 LEU A O 1
ATOM 773 N N . GLN A 1 100 ? 11.361 6.598 -13.779 1.00 82.25 100 GLN A N 1
ATOM 774 C CA . GLN A 1 100 ? 12.687 7.232 -13.753 1.00 82.25 100 GLN A CA 1
ATOM 775 C C . GLN A 1 100 ? 12.689 8.681 -14.275 1.00 82.25 100 GLN A C 1
ATOM 777 O O . GLN A 1 100 ? 13.560 9.083 -15.041 1.00 82.25 100 GLN A O 1
ATOM 782 N N . LEU A 1 101 ? 11.727 9.500 -13.834 1.00 79.56 101 LEU A N 1
ATOM 783 C CA . LEU A 1 101 ? 11.518 10.878 -14.316 1.00 79.56 101 LEU A CA 1
ATOM 784 C C . LEU A 1 101 ? 12.638 11.876 -13.931 1.00 79.56 101 LEU A C 1
ATOM 786 O O . LEU A 1 101 ? 12.422 13.085 -13.933 1.00 79.56 101 LEU A O 1
ATOM 790 N N . GLY A 1 102 ? 13.825 11.395 -13.552 1.00 73.06 102 GLY A N 1
ATOM 791 C CA . GLY A 1 102 ? 14.997 12.215 -13.237 1.0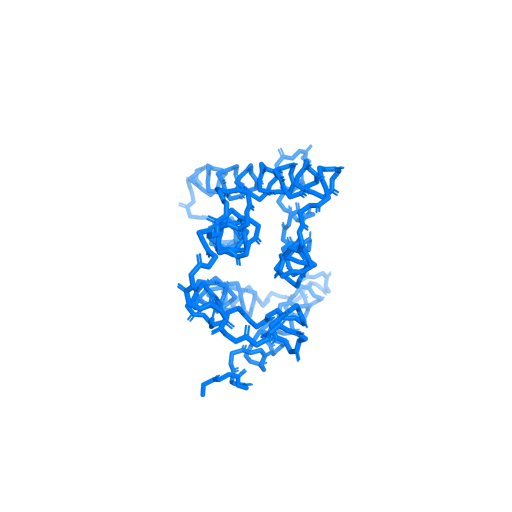0 73.06 102 GLY A CA 1
ATOM 792 C C . GLY A 1 102 ? 14.900 13.024 -11.940 1.00 73.06 102 GLY A C 1
ATOM 793 O O . GLY A 1 102 ? 15.794 13.817 -11.661 1.00 73.06 102 GLY A O 1
ATOM 794 N N . ASN A 1 103 ? 13.845 12.845 -11.134 1.00 82.94 103 ASN A N 1
ATOM 795 C CA . ASN A 1 103 ? 13.685 13.515 -9.843 1.00 82.94 103 ASN A CA 1
ATOM 796 C C . ASN A 1 103 ? 13.530 12.517 -8.687 1.00 82.94 103 ASN A C 1
ATOM 798 O O . ASN A 1 103 ? 13.032 11.411 -8.865 1.00 82.94 103 ASN A O 1
ATOM 802 N N . ASN A 1 104 ? 13.899 12.949 -7.479 1.00 85.19 104 ASN A N 1
ATOM 803 C CA . ASN A 1 104 ? 13.740 12.178 -6.239 1.00 85.19 104 ASN A CA 1
ATOM 804 C C . ASN A 1 104 ? 12.391 12.445 -5.542 1.00 85.19 104 ASN A C 1
ATOM 806 O O . ASN A 1 104 ? 12.228 12.186 -4.350 1.00 85.19 104 ASN A O 1
ATOM 810 N N . GLY A 1 105 ? 11.408 12.995 -6.262 1.00 87.88 105 GLY A N 1
ATOM 811 C CA . GLY A 1 105 ? 10.068 13.255 -5.733 1.00 87.88 105 GLY A CA 1
ATOM 812 C C . GLY A 1 105 ? 9.336 11.968 -5.351 1.00 87.88 105 GLY A C 1
ATOM 813 O O . GLY A 1 105 ? 8.593 11.957 -4.370 1.00 87.88 105 GLY A O 1
ATOM 814 N N . TYR A 1 106 ? 9.615 10.865 -6.055 1.00 92.38 106 TYR A N 1
ATOM 815 C CA . TYR A 1 106 ? 9.063 9.550 -5.733 1.00 92.38 106 TYR A CA 1
ATOM 816 C C . TYR A 1 106 ? 9.441 9.093 -4.316 1.00 92.38 106 TYR A C 1
ATOM 818 O O . TYR A 1 106 ? 8.579 8.576 -3.612 1.00 92.38 106 TYR A O 1
ATOM 826 N N . LEU A 1 107 ? 10.672 9.359 -3.847 1.00 92.69 107 LEU A N 1
ATOM 827 C CA . LEU A 1 107 ? 11.100 9.005 -2.486 1.00 92.69 107 LEU A CA 1
ATOM 828 C C . LEU A 1 107 ? 10.229 9.700 -1.444 1.00 92.69 107 LEU A C 1
ATOM 830 O O . LEU A 1 107 ? 9.773 9.064 -0.500 1.00 92.69 107 LEU A O 1
ATOM 834 N N . ARG A 1 108 ? 9.933 10.992 -1.634 1.00 93.38 108 ARG A N 1
ATOM 835 C CA . ARG A 1 108 ? 9.071 11.745 -0.710 1.00 93.38 108 ARG A CA 1
ATOM 836 C C . ARG A 1 108 ? 7.671 11.138 -0.625 1.00 93.38 108 ARG A C 1
ATOM 838 O O . ARG A 1 108 ? 7.128 11.032 0.470 1.00 93.38 108 ARG A O 1
ATOM 845 N N . LEU A 1 109 ? 7.111 10.703 -1.754 1.00 94.44 109 LEU A N 1
ATOM 846 C CA . LEU A 1 109 ? 5.800 10.048 -1.795 1.00 94.44 109 LEU A CA 1
ATOM 847 C C . LEU A 1 109 ? 5.827 8.663 -1.143 1.00 94.44 109 LEU A C 1
ATOM 849 O O . LEU A 1 109 ? 4.909 8.336 -0.394 1.00 94.44 109 LEU A O 1
ATOM 853 N N . LEU A 1 110 ? 6.886 7.879 -1.364 1.00 94.69 110 LEU A N 1
ATOM 854 C CA . LEU A 1 110 ? 7.082 6.591 -0.695 1.00 94.69 110 LEU A CA 1
ATOM 855 C C . LEU A 1 110 ? 7.188 6.769 0.828 1.00 94.69 110 LEU A C 1
ATOM 857 O O . LEU A 1 110 ? 6.494 6.070 1.564 1.00 94.69 110 LEU A O 1
ATOM 861 N N . TYR A 1 111 ? 7.961 7.751 1.306 1.00 95.00 111 TYR A N 1
ATOM 862 C CA . TYR A 1 111 ? 8.050 8.083 2.732 1.00 95.00 111 TYR A CA 1
ATOM 863 C C . TYR A 1 111 ? 6.711 8.544 3.309 1.00 95.00 111 TYR A C 1
ATOM 865 O O . TYR A 1 111 ? 6.306 8.061 4.365 1.00 95.00 111 TYR A O 1
ATOM 873 N N . MET A 1 112 ? 6.002 9.456 2.638 1.00 95.00 112 MET A N 1
ATOM 874 C CA . MET A 1 112 ? 4.705 9.953 3.108 1.00 95.00 112 MET A CA 1
ATOM 875 C C . MET A 1 112 ? 3.659 8.838 3.149 1.00 95.00 112 MET A C 1
ATOM 877 O O . MET A 1 112 ? 3.008 8.649 4.175 1.00 95.00 112 MET A O 1
ATOM 881 N N . GLY A 1 113 ? 3.525 8.065 2.070 1.00 94.19 113 GLY A N 1
ATOM 882 C CA . GLY A 1 113 ? 2.580 6.953 1.998 1.00 94.19 113 GLY A CA 1
ATOM 883 C C . GLY A 1 113 ? 2.905 5.859 3.015 1.00 94.19 113 GLY A C 1
ATOM 884 O O . GLY A 1 113 ? 2.038 5.460 3.792 1.00 94.19 113 GLY A O 1
ATOM 885 N N . GLY A 1 114 ? 4.170 5.435 3.077 1.00 94.81 114 GLY A N 1
ATOM 886 C CA . GLY A 1 114 ? 4.645 4.414 4.010 1.00 94.81 114 GLY A CA 1
ATOM 887 C C . GLY A 1 114 ? 4.482 4.815 5.475 1.00 94.81 114 GLY A C 1
ATOM 888 O O . GLY A 1 114 ? 3.890 4.065 6.248 1.00 94.81 114 GLY A O 1
ATOM 889 N N . SER A 1 115 ? 4.933 6.014 5.859 1.00 95.50 115 SER A N 1
ATOM 890 C CA . SER A 1 115 ? 4.779 6.505 7.238 1.00 95.50 115 SER A CA 1
ATOM 891 C C . SER A 1 115 ? 3.312 6.667 7.632 1.00 95.50 115 SER A C 1
ATOM 893 O O . SER A 1 115 ? 2.943 6.295 8.743 1.00 95.50 115 SER A O 1
ATOM 895 N N . THR A 1 116 ? 2.455 7.127 6.715 1.00 96.06 116 THR A N 1
ATOM 896 C CA . THR A 1 116 ? 1.008 7.241 6.953 1.00 96.06 116 THR A CA 1
ATOM 897 C C . THR A 1 116 ? 0.382 5.879 7.245 1.00 96.06 116 THR A C 1
ATOM 899 O O . THR A 1 116 ? -0.382 5.755 8.203 1.00 96.06 116 THR A O 1
ATOM 902 N N . ILE A 1 117 ? 0.730 4.842 6.469 1.00 95.25 117 ILE A N 1
ATOM 903 C CA . ILE A 1 117 ? 0.254 3.479 6.740 1.00 95.25 117 ILE A CA 1
ATOM 904 C C . ILE A 1 117 ? 0.769 3.019 8.106 1.00 95.25 117 ILE A C 1
ATOM 906 O O . ILE A 1 117 ? -0.040 2.600 8.926 1.00 95.25 117 ILE A O 1
ATOM 910 N N . VAL A 1 118 ? 2.073 3.141 8.385 1.00 95.19 118 VAL A N 1
ATOM 911 C CA . VAL A 1 118 ? 2.677 2.709 9.661 1.00 95.19 118 VAL A CA 1
ATOM 912 C C . VAL A 1 118 ? 2.001 3.377 10.858 1.00 95.19 118 VAL A C 1
ATOM 914 O O . VAL A 1 118 ? 1.604 2.685 11.794 1.00 95.19 118 VAL A O 1
ATOM 917 N N . ILE A 1 119 ? 1.806 4.697 10.820 1.00 95.31 119 ILE A N 1
ATOM 918 C CA . ILE A 1 119 ? 1.121 5.440 11.885 1.00 95.31 119 ILE A CA 1
ATOM 919 C C . ILE A 1 119 ? -0.307 4.914 12.064 1.00 95.31 119 ILE A C 1
ATOM 921 O O . ILE A 1 119 ? -0.726 4.651 13.191 1.00 95.31 119 ILE A O 1
ATOM 925 N N . ALA A 1 120 ? -1.042 4.693 10.971 1.00 93.94 120 ALA A N 1
ATOM 926 C CA . ALA A 1 120 ? -2.392 4.143 11.035 1.00 93.94 120 ALA A CA 1
ATOM 927 C C . ALA A 1 120 ? -2.423 2.721 11.624 1.00 93.94 120 ALA A C 1
ATOM 929 O O . ALA A 1 120 ? -3.320 2.413 12.409 1.00 93.94 120 ALA A O 1
ATOM 930 N N . VAL A 1 121 ? -1.429 1.877 11.318 1.00 92.62 121 VAL A N 1
ATOM 931 C CA . VAL A 1 121 ? -1.280 0.543 11.926 1.00 92.62 121 VAL A CA 1
ATOM 932 C C . VAL A 1 121 ? -1.034 0.651 13.429 1.00 92.62 121 VAL A C 1
ATOM 934 O O . VAL A 1 121 ? -1.671 -0.062 14.202 1.00 92.62 121 VAL A O 1
ATOM 937 N N . VAL A 1 122 ? -0.148 1.550 13.868 1.00 94.00 122 VAL A N 1
ATOM 938 C CA . VAL A 1 122 ? 0.129 1.756 15.299 1.00 94.00 122 VAL A CA 1
ATOM 939 C C . VAL A 1 122 ? -1.131 2.223 16.029 1.00 94.00 122 VAL A C 1
ATOM 941 O O . VAL A 1 122 ? -1.483 1.657 17.063 1.00 94.00 122 VAL A O 1
ATOM 944 N N . VAL A 1 123 ? -1.861 3.191 15.470 1.00 92.75 123 VAL A N 1
ATOM 945 C CA . VAL A 1 123 ? -3.142 3.652 16.031 1.00 92.75 123 VAL A CA 1
ATOM 946 C C . VAL A 1 123 ? -4.151 2.502 16.102 1.00 92.75 123 VAL A C 1
ATOM 948 O O . VAL A 1 123 ? -4.794 2.314 17.133 1.00 92.75 123 VAL A O 1
ATOM 951 N N . MET A 1 124 ? -4.257 1.685 15.050 1.00 91.19 124 MET A N 1
ATOM 952 C CA . MET A 1 124 ? -5.127 0.506 15.032 1.00 91.19 124 MET A CA 1
ATOM 953 C C . MET A 1 124 ? -4.772 -0.495 16.141 1.00 91.19 124 MET A C 1
ATOM 955 O O . MET A 1 124 ? -5.668 -1.013 16.809 1.00 91.19 124 MET A O 1
ATOM 959 N N . LEU A 1 125 ? -3.479 -0.762 16.355 1.00 90.88 125 LEU A N 1
ATOM 960 C CA . LEU A 1 125 ?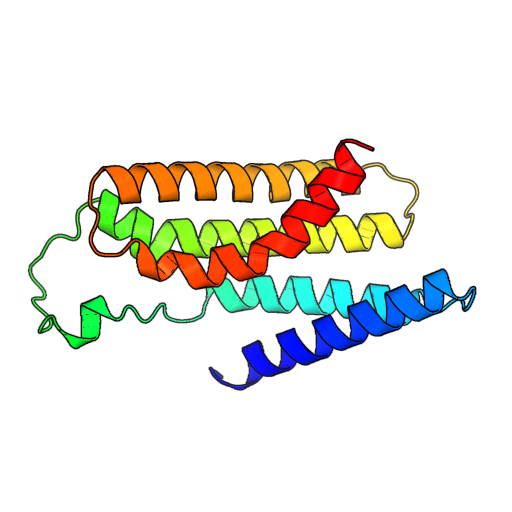 -2.999 -1.658 17.409 1.00 90.88 125 LEU A CA 1
ATOM 961 C C . LEU A 1 125 ? -3.348 -1.126 18.801 1.00 90.88 125 LEU A C 1
ATOM 963 O O . LEU A 1 125 ? -3.858 -1.883 19.623 1.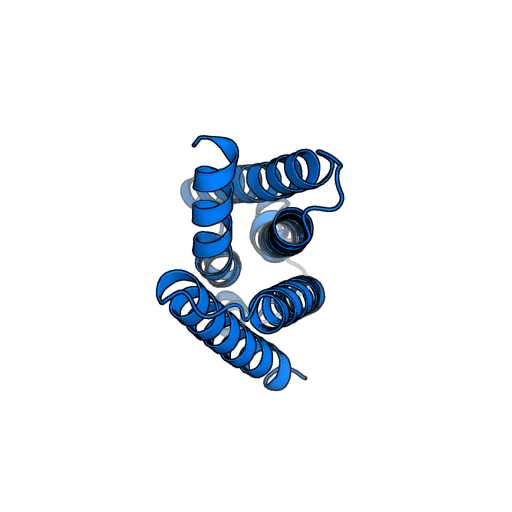00 90.88 125 LEU A O 1
ATOM 967 N N . ILE A 1 126 ? -3.154 0.172 19.044 1.00 91.62 126 ILE A N 1
ATOM 968 C CA . ILE A 1 126 ? -3.536 0.820 20.306 1.00 91.62 126 ILE A CA 1
ATOM 969 C C . ILE A 1 126 ? -5.047 0.683 20.541 1.00 91.62 126 ILE A C 1
ATOM 971 O O . ILE A 1 126 ? -5.468 0.240 21.609 1.00 91.62 126 ILE A O 1
ATOM 975 N N . LEU A 1 127 ? -5.874 0.978 19.533 1.00 89.19 127 LEU A N 1
ATOM 976 C CA . LEU A 1 127 ? -7.335 0.849 19.629 1.00 89.19 127 LEU A CA 1
ATOM 977 C C . LEU A 1 127 ? -7.783 -0.595 19.895 1.00 89.19 127 LEU A C 1
ATOM 979 O O . LEU A 1 127 ? -8.788 -0.807 20.580 1.00 89.19 127 LEU A O 1
ATOM 983 N N . ARG A 1 128 ? -7.033 -1.580 19.386 1.00 87.81 128 ARG A N 1
ATOM 984 C CA . ARG A 1 128 ? -7.274 -3.004 19.641 1.00 87.81 128 ARG A CA 1
ATOM 985 C C . ARG A 1 128 ? -6.929 -3.391 21.077 1.00 87.81 128 ARG A C 1
ATOM 987 O O . ARG A 1 128 ? -7.702 -4.117 21.690 1.00 87.81 128 ARG A O 1
ATOM 994 N N . ILE A 1 129 ? -5.825 -2.880 21.624 1.00 89.50 129 ILE A N 1
ATOM 995 C CA . ILE A 1 129 ? -5.424 -3.111 23.024 1.00 89.50 129 ILE A CA 1
ATOM 996 C C . ILE A 1 129 ? -6.446 -2.502 23.996 1.00 89.50 129 ILE A C 1
ATOM 998 O O . ILE A 1 129 ? -6.763 -3.112 25.010 1.00 89.50 129 ILE A O 1
ATOM 1002 N N . ILE A 1 130 ? -7.013 -1.338 23.661 1.00 88.25 130 ILE A N 1
ATOM 1003 C CA . ILE A 1 130 ? -8.040 -0.656 24.471 1.00 88.25 130 ILE A CA 1
ATOM 1004 C C . ILE A 1 130 ? -9.416 -1.361 24.385 1.00 88.25 130 ILE A C 1
ATOM 1006 O O . ILE A 1 130 ? -10.327 -1.039 25.141 1.00 88.25 130 ILE A O 1
ATOM 1010 N N . GLY A 1 131 ? -9.583 -2.351 23.499 1.00 82.19 131 GLY A N 1
ATOM 1011 C CA . GLY A 1 131 ? -10.826 -3.124 23.383 1.00 82.19 131 GLY A CA 1
ATOM 1012 C C . GLY A 1 131 ? -11.919 -2.436 22.561 1.00 82.19 131 GLY A C 1
ATOM 1013 O O . GLY A 1 131 ? -13.106 -2.646 22.803 1.00 82.19 131 GLY A O 1
ATOM 1014 N N . THR A 1 132 ? -11.547 -1.608 21.579 1.00 83.00 132 THR A N 1
ATOM 1015 C CA . THR A 1 132 ? -12.525 -0.907 20.729 1.00 83.00 132 THR A CA 1
ATOM 1016 C C . THR A 1 132 ? -13.276 -1.890 19.819 1.00 83.00 132 THR A C 1
ATOM 1018 O O . THR A 1 132 ? -12.657 -2.644 19.061 1.00 83.00 132 THR A O 1
ATOM 1021 N N . LYS A 1 133 ? -14.615 -1.832 19.838 1.00 72.44 133 LYS A N 1
ATOM 1022 C CA . LYS A 1 133 ? -15.524 -2.779 19.160 1.00 72.44 133 LYS A CA 1
ATOM 1023 C C . LYS A 1 133 ? -15.336 -2.914 17.641 1.00 72.44 133 LYS A C 1
ATOM 1025 O O . LYS A 1 133 ? -15.607 -3.974 17.090 1.00 72.44 133 LYS A O 1
ATOM 1030 N N . TYR A 1 134 ? -14.850 -1.877 16.956 1.00 77.56 134 TYR A N 1
ATOM 1031 C CA . TYR A 1 134 ? -14.826 -1.813 15.485 1.00 77.56 134 TYR A CA 1
ATOM 1032 C C . TYR A 1 134 ? -13.438 -1.993 14.858 1.00 77.56 134 TYR A C 1
ATOM 1034 O O . TYR A 1 134 ? -13.243 -1.693 13.680 1.00 77.56 134 TYR A O 1
ATOM 1042 N N . THR A 1 135 ? -12.457 -2.500 15.607 1.00 77.50 135 THR A N 1
ATOM 1043 C CA . THR A 1 135 ? -11.090 -2.682 15.080 1.00 77.50 135 THR A CA 1
ATOM 1044 C C . THR A 1 135 ? -11.029 -3.638 13.883 1.00 77.50 135 THR A C 1
ATOM 1046 O O . THR A 1 135 ? -10.223 -3.431 12.978 1.00 77.50 135 THR A O 1
ATOM 1049 N N . GLU A 1 136 ? -11.937 -4.613 13.793 1.00 81.00 136 GLU A N 1
ATOM 1050 C CA . GLU A 1 136 ? -12.010 -5.543 12.658 1.00 81.00 136 GLU A CA 1
ATOM 1051 C C . GLU A 1 136 ? -12.352 -4.868 11.320 1.00 81.00 136 GLU A C 1
ATOM 1053 O O . GLU A 1 136 ? -11.985 -5.383 10.263 1.00 81.00 136 GLU A O 1
ATOM 1058 N N . ALA A 1 137 ? -12.990 -3.694 11.348 1.00 79.81 137 ALA A N 1
ATOM 1059 C CA . ALA A 1 137 ? -13.337 -2.937 10.145 1.00 79.81 137 ALA A CA 1
ATOM 1060 C C . ALA A 1 137 ? -12.094 -2.443 9.377 1.00 79.81 137 ALA A C 1
ATOM 1062 O O . ALA A 1 137 ? -12.138 -2.261 8.160 1.00 79.81 137 ALA A O 1
ATOM 1063 N N . SER A 1 138 ? -10.968 -2.265 10.077 1.00 80.81 138 SER A N 1
ATOM 1064 C CA . SER A 1 138 ? -9.690 -1.825 9.500 1.00 80.81 138 SER A CA 1
ATOM 1065 C C . SER A 1 138 ? -8.848 -2.970 8.924 1.00 80.81 138 SER A C 1
ATOM 1067 O O . SER A 1 138 ? -7.968 -2.734 8.093 1.00 80.81 138 SER A O 1
ATOM 1069 N N . THR A 1 139 ? -9.123 -4.220 9.310 1.00 84.38 139 THR A N 1
ATOM 1070 C CA . THR A 1 139 ? -8.326 -5.396 8.921 1.00 84.38 139 THR A CA 1
ATOM 1071 C C . THR A 1 139 ? -8.223 -5.604 7.403 1.00 84.38 139 THR A C 1
ATOM 1073 O O . THR A 1 139 ? -7.115 -5.850 6.923 1.00 84.38 139 THR A O 1
ATOM 1076 N N . PRO A 1 140 ? -9.302 -5.473 6.600 1.00 86.19 140 PRO A N 1
ATOM 1077 C CA . PRO A 1 140 ? -9.207 -5.652 5.151 1.00 86.19 140 PRO A CA 1
ATOM 1078 C C . PRO A 1 140 ? -8.288 -4.629 4.475 1.00 86.19 140 PRO A C 1
ATOM 1080 O O . PRO A 1 140 ? -7.562 -4.985 3.550 1.00 86.19 140 PRO A O 1
ATOM 1083 N N . ALA A 1 141 ? -8.305 -3.376 4.943 1.00 86.88 141 ALA A N 1
ATOM 1084 C CA . ALA A 1 141 ? -7.431 -2.325 4.427 1.00 86.88 141 ALA A CA 1
ATOM 1085 C C . ALA A 1 141 ? -5.966 -2.621 4.779 1.00 86.88 141 ALA A C 1
ATOM 1087 O O . ALA A 1 141 ? -5.094 -2.536 3.918 1.00 86.88 141 ALA A O 1
ATOM 1088 N N . LEU A 1 142 ? -5.708 -3.050 6.019 1.00 88.88 142 LEU A N 1
ATOM 1089 C CA . LEU A 1 142 ? -4.369 -3.400 6.490 1.00 88.88 142 LEU A CA 1
ATOM 1090 C C . LEU A 1 142 ? -3.740 -4.539 5.675 1.00 88.88 142 LEU A C 1
ATOM 1092 O O . LEU A 1 142 ? -2.605 -4.415 5.219 1.00 88.88 142 LEU A O 1
ATOM 1096 N N . ILE A 1 143 ? -4.478 -5.633 5.462 1.00 89.88 143 ILE A N 1
ATOM 1097 C CA . ILE A 1 143 ? -3.981 -6.798 4.710 1.00 89.88 143 ILE A CA 1
ATOM 1098 C C . ILE A 1 143 ? -3.603 -6.401 3.279 1.00 89.88 143 ILE A C 1
ATOM 1100 O O . ILE A 1 143 ? -2.592 -6.862 2.756 1.00 89.88 143 ILE A O 1
ATOM 1104 N N . ARG A 1 144 ? -4.389 -5.522 2.650 1.00 87.50 144 ARG A N 1
ATOM 1105 C CA . ARG A 1 144 ? -4.136 -5.053 1.280 1.00 87.50 144 ARG A CA 1
ATOM 1106 C C . ARG A 1 144 ? -3.010 -4.023 1.190 1.00 87.50 144 ARG A C 1
ATOM 1108 O O . ARG A 1 144 ? -2.347 -3.954 0.162 1.00 87.50 144 ARG A O 1
ATOM 1115 N N . ALA A 1 145 ? -2.762 -3.259 2.251 1.00 89.44 145 ALA A N 1
ATOM 1116 C CA . ALA A 1 145 ? -1.648 -2.314 2.319 1.00 89.44 145 ALA A CA 1
ATOM 1117 C C . ALA A 1 145 ? -0.290 -2.999 2.550 1.00 89.44 145 ALA A C 1
ATOM 1119 O O . ALA A 1 145 ? 0.753 -2.426 2.233 1.00 89.44 145 ALA A O 1
ATOM 1120 N N . LEU A 1 146 ? -0.289 -4.224 3.086 1.00 91.19 146 LEU A N 1
ATOM 1121 C CA . LEU A 1 146 ? 0.920 -4.934 3.502 1.00 91.19 146 LEU A CA 1
ATOM 1122 C C . LEU A 1 146 ? 1.922 -5.185 2.355 1.00 91.19 146 LEU A C 1
ATOM 1124 O O . LEU A 1 146 ? 3.093 -4.853 2.541 1.00 91.19 146 LEU A O 1
ATOM 1128 N N . PRO A 1 147 ? 1.516 -5.662 1.158 1.00 90.06 147 PRO A N 1
ATOM 1129 C CA . PRO A 1 147 ? 2.439 -5.812 0.031 1.00 90.06 147 PRO A CA 1
ATOM 1130 C C . PRO A 1 147 ? 3.075 -4.482 -0.384 1.00 90.06 147 PRO A C 1
ATOM 1132 O O . PRO A 1 147 ? 4.285 -4.409 -0.591 1.00 90.06 147 PRO A O 1
ATOM 1135 N N . THR A 1 148 ? 2.279 -3.410 -0.445 1.00 90.19 148 THR A N 1
ATOM 1136 C CA . THR A 1 148 ? 2.771 -2.066 -0.773 1.00 90.19 148 THR A CA 1
ATOM 1137 C C . THR A 1 148 ? 3.792 -1.596 0.258 1.00 90.19 148 THR A C 1
ATOM 1139 O O . THR A 1 148 ? 4.847 -1.092 -0.114 1.00 90.19 148 THR A O 1
ATOM 1142 N N . LEU A 1 149 ? 3.522 -1.810 1.549 1.00 91.31 149 LEU A N 1
ATOM 1143 C CA . LEU A 1 149 ? 4.420 -1.425 2.635 1.00 91.31 149 LEU A CA 1
ATOM 1144 C C . LEU A 1 149 ? 5.745 -2.197 2.588 1.00 91.31 149 LEU A C 1
ATOM 1146 O O . LEU A 1 149 ? 6.796 -1.590 2.780 1.00 91.31 149 LEU A O 1
ATOM 1150 N N . MET A 1 150 ? 5.721 -3.497 2.272 1.00 92.19 150 MET A N 1
ATOM 1151 C CA . MET A 1 150 ? 6.944 -4.291 2.098 1.00 92.19 150 MET A CA 1
ATOM 1152 C C . MET A 1 150 ? 7.813 -3.755 0.955 1.00 92.19 150 MET A C 1
ATOM 1154 O O . MET A 1 150 ? 9.020 -3.602 1.126 1.00 92.19 150 MET A O 1
ATOM 1158 N N . ILE A 1 151 ? 7.206 -3.423 -0.189 1.00 91.19 151 ILE A N 1
ATOM 1159 C CA . ILE A 1 151 ? 7.931 -2.872 -1.343 1.00 91.19 151 ILE A CA 1
ATOM 1160 C C . ILE A 1 151 ? 8.495 -1.484 -1.016 1.00 91.19 151 ILE A C 1
ATOM 1162 O O . ILE A 1 151 ? 9.650 -1.204 -1.328 1.00 91.19 151 ILE A O 1
ATOM 1166 N N . VAL A 1 152 ? 7.706 -0.622 -0.365 1.00 90.56 152 VAL A N 1
ATOM 1167 C CA . VAL A 1 152 ? 8.163 0.700 0.093 1.00 90.56 152 VAL A CA 1
ATOM 1168 C C . VAL A 1 152 ? 9.358 0.550 1.030 1.00 90.56 152 VAL A C 1
ATOM 1170 O O . VAL A 1 152 ? 10.370 1.208 0.822 1.00 90.56 152 VAL A O 1
ATOM 1173 N N . GLY A 1 153 ? 9.262 -0.331 2.030 1.00 90.44 153 GLY A N 1
ATOM 1174 C CA . GLY A 1 153 ? 10.346 -0.592 2.974 1.00 90.44 153 GLY A CA 1
ATOM 1175 C C . GLY A 1 153 ? 11.613 -1.086 2.280 1.00 90.44 153 GLY A C 1
ATOM 1176 O O . GLY A 1 153 ? 12.695 -0.597 2.582 1.00 90.44 153 GLY A O 1
ATOM 1177 N N . TYR A 1 154 ? 11.479 -1.983 1.301 1.00 92.31 154 TYR A N 1
ATOM 1178 C CA . TYR A 1 154 ? 12.608 -2.434 0.494 1.00 92.31 154 TYR A CA 1
ATOM 1179 C C . TYR A 1 154 ? 13.264 -1.275 -0.266 1.00 92.31 154 TYR A C 1
ATOM 1181 O O . TYR A 1 154 ? 14.455 -1.074 -0.126 1.00 92.31 154 TYR A O 1
ATOM 1189 N N . ILE A 1 155 ? 12.509 -0.460 -1.008 1.00 89.69 155 ILE A N 1
ATOM 1190 C CA . ILE A 1 155 ? 13.084 0.629 -1.824 1.00 89.69 155 ILE A CA 1
ATOM 1191 C C . ILE A 1 155 ? 13.691 1.749 -0.970 1.00 89.69 155 ILE A C 1
ATOM 1193 O O . ILE A 1 155 ? 14.635 2.407 -1.391 1.00 89.69 155 ILE A O 1
ATOM 1197 N N . VAL A 1 156 ? 13.111 2.019 0.197 1.00 88.94 156 VAL A N 1
ATOM 1198 C CA . VAL A 1 156 ? 13.532 3.123 1.064 1.00 88.94 156 VAL A CA 1
ATOM 1199 C C . VAL A 1 156 ? 14.773 2.777 1.893 1.00 88.94 156 VAL A C 1
ATOM 1201 O O . VAL A 1 156 ? 15.538 3.681 2.226 1.00 88.94 156 VAL A O 1
ATOM 1204 N N . PHE A 1 157 ? 14.952 1.505 2.261 1.00 86.94 157 PHE A N 1
ATOM 1205 C CA . PHE A 1 157 ? 16.031 1.062 3.153 1.00 86.94 157 PHE A CA 1
ATOM 1206 C C . PHE A 1 157 ? 17.084 0.155 2.493 1.00 86.94 157 PHE A C 1
ATOM 1208 O O . PHE A 1 157 ? 18.078 -0.145 3.154 1.00 86.94 157 PHE A O 1
ATOM 1215 N N . ALA A 1 158 ? 16.880 -0.297 1.249 1.00 77.31 158 ALA A N 1
ATOM 1216 C CA . ALA A 1 158 ? 17.905 -0.970 0.440 1.00 77.31 158 ALA A CA 1
ATOM 1217 C C . ALA A 1 158 ? 18.762 0.045 -0.323 1.00 77.31 158 ALA A C 1
ATOM 1219 O O . ALA A 1 158 ? 19.978 -0.221 -0.447 1.00 77.31 158 ALA A O 1
#

Secondary structure (DSSP, 8-state):
-TTHHHHHHHHHHHHHHHHHHHHHTT---HHHHHHHHHHHHHHHHHHTTS----HHHHHS---TT----HHHHIIIIIHHHHHHHHHHHHHHHHHHHHTT-SSTHHHHHHHHHHHHHHHHHHHHHHHHHTT-TTGGGGHHHHHHHHHHHHHHHHHHH-

Foldseek 3Di:
DVPVLVVLLVVLVVLLVVCVVCVVVVHPPLVSNLVSLLSNLVSLLVVLPDQQDFPVPVVDDPPVPPPQPPLNCLQQRVLLNLLSNLLSLLSVLVSCVSVPPVDPVSLVSLCSSLVSNVVSVVSLVVSVVVPHPRSVSNVVSNVVSVVSNVVSCVVNPD

Radius of gyration: 17.51 Å; chains: 1; bounding box: 48×26×46 Å

Sequence (158 aa):
MNKILPLAERFLVIALIIGFLLKISGNDAPFLINISLAGLGIVFFLNIYLPIHSKAEENEQPDENKLNGLNELLSKYIVPKVIWIGSAVATVGLLLYNLQLGNNGYLRLLYMGGSTIVIAVVVMLILRIIGTKYTEASTPALIRALPTLMIVGYIVFA

pLDDT: mean 85.4, std 12.25, range [47.84, 96.38]